Protein AF-A0AAE2JF25-F1 (afdb_monomer_lite)

Structure (mmCIF, N/CA/C/O backbone):
data_AF-A0AAE2JF25-F1
#
_entry.id   AF-A0AAE2JF25-F1
#
loop_
_atom_site.group_PDB
_atom_site.id
_atom_site.type_symbol
_atom_site.label_atom_id
_atom_site.label_alt_id
_atom_site.label_comp_id
_atom_site.label_asym_id
_atom_site.label_entity_id
_atom_site.label_seq_id
_atom_site.pdbx_PDB_ins_code
_atom_site.Cartn_x
_atom_site.Cartn_y
_atom_site.Cartn_z
_atom_site.occupancy
_atom_site.B_iso_or_equiv
_atom_site.auth_seq_id
_atom_site.auth_comp_id
_atom_site.auth_asym_id
_atom_site.auth_atom_id
_atom_site.pdbx_PDB_model_num
ATOM 1 N N . MET A 1 1 ? 24.313 67.736 -30.036 1.00 35.28 1 MET A N 1
ATOM 2 C CA . MET A 1 1 ? 23.814 66.500 -30.679 1.00 35.28 1 MET A CA 1
ATOM 3 C C . MET A 1 1 ? 23.677 65.420 -29.623 1.00 35.28 1 MET A C 1
ATOM 5 O O . MET A 1 1 ? 24.535 65.314 -28.759 1.00 35.28 1 MET A O 1
ATOM 9 N N . LYS A 1 2 ? 22.552 64.702 -29.674 1.00 41.84 2 LYS A N 1
ATOM 10 C CA . LYS A 1 2 ? 22.233 63.514 -28.876 1.00 41.84 2 LYS A CA 1
ATOM 11 C C . LYS A 1 2 ? 23.214 62.381 -29.196 1.00 41.84 2 LYS A C 1
ATOM 13 O O . LYS A 1 2 ? 23.490 62.185 -30.372 1.00 41.84 2 LYS A O 1
ATOM 18 N N . CYS A 1 3 ? 23.657 61.665 -28.163 1.00 33.34 3 CYS A N 1
ATOM 19 C CA . CYS A 1 3 ? 23.742 60.199 -28.083 1.00 33.34 3 CYS A CA 1
ATOM 20 C C . CYS A 1 3 ? 24.116 59.834 -26.634 1.00 33.34 3 CYS A C 1
ATOM 22 O O . CYS A 1 3 ? 25.289 59.805 -26.272 1.00 33.34 3 CYS A O 1
ATOM 24 N N . GLN A 1 4 ? 23.107 59.643 -25.777 1.00 41.81 4 GLN A N 1
ATOM 25 C CA . GLN A 1 4 ? 23.300 59.047 -24.454 1.00 41.81 4 GLN A CA 1
ATOM 26 C C . GLN A 1 4 ? 23.553 57.550 -24.633 1.00 41.81 4 GLN A C 1
ATOM 28 O O . GLN A 1 4 ? 22.781 56.858 -25.293 1.00 41.81 4 GLN A O 1
ATOM 33 N N . ASN A 1 5 ? 24.669 57.098 -24.066 1.00 42.75 5 ASN A N 1
ATOM 34 C CA . ASN A 1 5 ? 25.133 55.722 -24.083 1.00 42.75 5 ASN A CA 1
ATOM 35 C C . ASN A 1 5 ? 24.063 54.804 -23.471 1.00 42.75 5 ASN A C 1
ATOM 37 O O . ASN A 1 5 ? 23.584 55.050 -22.360 1.00 42.75 5 ASN A O 1
ATOM 41 N N . ALA A 1 6 ? 23.653 53.786 -24.224 1.00 43.16 6 ALA A N 1
ATOM 42 C CA . ALA A 1 6 ? 22.607 52.865 -23.826 1.00 43.16 6 ALA A CA 1
ATOM 43 C C . ALA A 1 6 ? 23.065 52.031 -22.621 1.00 43.16 6 ALA A C 1
ATOM 45 O O . ALA A 1 6 ? 23.900 51.143 -22.726 1.00 43.16 6 ALA A O 1
ATOM 46 N N . ASN A 1 7 ? 22.469 52.356 -21.478 1.00 54.34 7 ASN A N 1
ATOM 47 C CA . ASN A 1 7 ? 21.872 51.415 -20.540 1.00 54.34 7 ASN A CA 1
ATOM 48 C C . ASN A 1 7 ? 22.705 50.175 -20.154 1.00 54.34 7 ASN A C 1
ATOM 50 O O . ASN A 1 7 ? 22.506 49.089 -20.691 1.00 54.34 7 ASN A O 1
ATOM 54 N N . ASN A 1 8 ? 23.528 50.315 -19.111 1.00 52.28 8 ASN A N 1
ATOM 55 C CA . ASN A 1 8 ? 24.137 49.180 -18.406 1.00 52.28 8 ASN A CA 1
ATOM 56 C C . ASN A 1 8 ? 23.349 48.763 -17.141 1.00 52.28 8 ASN A C 1
ATOM 58 O O . ASN A 1 8 ? 23.823 47.951 -16.352 1.00 52.28 8 ASN A O 1
ATOM 62 N N . TYR A 1 9 ? 22.135 49.296 -16.930 1.00 52.53 9 TYR A N 1
ATOM 63 C CA . TYR A 1 9 ? 21.270 48.903 -15.805 1.00 52.53 9 TYR A CA 1
ATOM 64 C C . TYR A 1 9 ? 20.576 47.553 -16.031 1.00 52.53 9 TYR A C 1
ATOM 66 O O . TYR A 1 9 ? 20.223 46.881 -15.063 1.00 52.53 9 TYR A O 1
ATOM 74 N N . ALA A 1 10 ? 20.420 47.115 -17.286 1.00 56.31 10 ALA A N 1
ATOM 75 C CA . ALA A 1 10 ? 19.801 45.828 -17.608 1.00 56.31 10 ALA A CA 1
ATOM 76 C C . ALA A 1 10 ? 20.588 44.635 -17.032 1.00 56.31 10 ALA A C 1
ATOM 78 O O . ALA A 1 10 ? 19.987 43.662 -16.580 1.00 56.31 10 ALA A O 1
ATOM 79 N N . PHE A 1 11 ? 21.921 44.735 -16.975 1.00 55.88 11 PHE A N 1
ATOM 80 C CA . PHE A 1 11 ? 22.781 43.670 -16.452 1.00 55.88 11 PHE A CA 1
ATOM 81 C C . PHE A 1 11 ? 22.661 43.517 -14.927 1.00 55.88 11 PHE A C 1
ATOM 83 O O . PHE A 1 11 ? 22.645 42.399 -14.414 1.00 55.88 11 PHE A O 1
ATOM 90 N N . TYR A 1 12 ? 22.488 44.628 -14.203 1.00 57.28 12 TYR A N 1
ATOM 91 C CA . TYR A 1 12 ? 22.256 44.604 -12.757 1.00 57.28 12 TYR A CA 1
ATOM 92 C C . TYR A 1 12 ? 20.862 44.076 -12.401 1.00 57.28 12 TYR A C 1
ATOM 94 O O . TYR A 1 12 ? 20.727 43.321 -11.443 1.00 57.28 12 TYR A O 1
ATOM 102 N N . ILE A 1 13 ? 19.837 44.397 -13.197 1.00 60.38 13 ILE A N 1
ATOM 103 C CA . ILE A 1 13 ? 18.477 43.869 -12.997 1.00 60.38 13 ILE A CA 1
ATOM 104 C C . ILE A 1 13 ? 18.441 42.345 -13.232 1.00 60.38 13 ILE A C 1
ATOM 106 O O . ILE A 1 13 ? 17.835 41.621 -12.441 1.00 60.38 13 ILE A O 1
ATOM 110 N N . LEU A 1 14 ? 19.154 41.841 -14.248 1.00 56.88 14 LEU A N 1
ATOM 111 C CA . LEU A 1 14 ? 19.301 40.402 -14.517 1.00 56.88 14 LEU A CA 1
ATOM 112 C C . LEU A 1 14 ? 20.049 39.661 -13.396 1.00 56.88 14 LEU A C 1
ATOM 114 O O . LEU A 1 14 ? 19.585 38.615 -12.937 1.00 56.88 14 LEU A O 1
ATOM 118 N N . ALA A 1 15 ? 21.152 40.222 -12.894 1.00 57.50 15 ALA A N 1
ATOM 119 C CA . ALA A 1 15 ? 21.897 39.643 -11.774 1.00 57.50 15 ALA A CA 1
ATOM 120 C C . ALA A 1 15 ? 21.046 39.557 -10.493 1.00 57.50 15 ALA A C 1
ATOM 122 O O . ALA A 1 15 ? 21.042 38.528 -9.819 1.00 57.50 15 ALA A O 1
ATOM 123 N N . ILE A 1 16 ? 20.255 40.594 -10.203 1.00 59.03 16 ILE A N 1
ATOM 124 C CA . ILE A 1 16 ? 19.343 40.616 -9.053 1.00 59.03 16 ILE A CA 1
ATOM 125 C C . ILE A 1 16 ? 18.233 39.570 -9.227 1.00 59.03 16 ILE A C 1
ATOM 127 O O . ILE A 1 16 ? 17.964 38.823 -8.292 1.00 59.03 16 ILE A O 1
ATOM 131 N N . SER A 1 17 ? 17.652 39.423 -10.424 1.00 56.62 17 SER A N 1
ATOM 132 C CA . SER A 1 17 ? 16.648 38.378 -10.678 1.00 56.62 17 SER A CA 1
ATOM 133 C C . SER A 1 17 ? 17.202 36.956 -10.510 1.00 56.62 17 SER A C 1
ATOM 135 O O . SER A 1 17 ? 16.510 36.097 -9.972 1.00 56.62 17 SER A O 1
ATOM 137 N N . SER A 1 18 ? 18.472 36.715 -10.856 1.00 56.00 18 SER A N 1
ATOM 138 C CA . SER A 1 18 ? 19.108 35.398 -10.695 1.00 56.00 18 SER A CA 1
ATOM 139 C C . SER A 1 18 ? 19.348 34.992 -9.233 1.00 56.00 18 SER A C 1
ATOM 141 O O . SER A 1 18 ? 19.403 33.805 -8.930 1.00 56.00 18 SER A O 1
ATOM 143 N N . LEU A 1 19 ? 19.430 35.962 -8.314 1.00 52.78 19 LEU A N 1
ATOM 144 C CA . LEU A 1 19 ? 19.626 35.715 -6.881 1.00 52.78 19 LEU A CA 1
ATOM 145 C C . LEU A 1 19 ? 18.327 35.334 -6.150 1.00 52.78 19 LEU A C 1
ATOM 147 O O . LEU A 1 19 ? 18.391 34.736 -5.078 1.00 52.78 19 LEU A O 1
ATOM 151 N N . PHE A 1 20 ? 17.156 35.645 -6.719 1.00 50.19 20 PHE A N 1
ATOM 152 C CA . PHE A 1 20 ? 15.856 35.419 -6.072 1.00 50.19 20 PHE A CA 1
ATOM 153 C C . PHE A 1 20 ? 15.118 34.145 -6.520 1.00 50.19 20 PHE A C 1
ATOM 155 O O . PHE A 1 20 ? 14.142 33.771 -5.875 1.00 50.19 20 PHE A O 1
ATOM 162 N N . PHE A 1 21 ? 15.575 33.439 -7.562 1.00 46.75 21 PHE A N 1
ATOM 163 C CA . PHE A 1 21 ? 14.910 32.215 -8.052 1.00 46.75 21 PHE A CA 1
ATOM 164 C C . PHE A 1 21 ? 15.463 30.895 -7.485 1.00 46.75 21 PHE A C 1
ATOM 166 O O . PHE A 1 21 ? 14.950 29.828 -7.814 1.00 46.75 21 PHE A O 1
ATOM 173 N N . SER A 1 22 ? 16.447 30.934 -6.582 1.00 46.66 22 SER A N 1
ATOM 174 C CA . SER A 1 22 ? 17.006 29.722 -5.953 1.00 46.66 22 SER A CA 1
ATOM 175 C C . SER A 1 22 ? 16.101 29.084 -4.893 1.00 46.66 22 SER A C 1
ATOM 177 O O . SER A 1 22 ? 16.437 28.033 -4.354 1.00 46.66 22 SER A O 1
ATOM 179 N N . PHE A 1 23 ? 14.940 29.670 -4.607 1.00 49.75 23 PHE A N 1
ATOM 180 C CA . PHE A 1 23 ? 13.936 29.063 -3.740 1.00 49.75 23 PHE A CA 1
ATOM 181 C C . PHE A 1 23 ? 12.826 28.446 -4.590 1.00 49.75 23 PHE A C 1
ATOM 183 O O . PHE A 1 23 ? 11.661 28.827 -4.501 1.00 49.75 23 PHE A O 1
ATOM 190 N N . LEU A 1 24 ? 13.179 27.436 -5.391 1.00 47.09 24 LEU A N 1
ATOM 191 C CA . LEU A 1 24 ? 12.238 26.340 -5.591 1.00 47.09 24 LEU A CA 1
ATOM 192 C C . LEU A 1 24 ? 12.048 25.734 -4.204 1.00 47.09 24 LEU A C 1
ATOM 194 O O . LEU A 1 24 ? 12.861 24.923 -3.755 1.00 47.09 24 LEU A O 1
ATOM 198 N N . ALA A 1 25 ? 11.037 26.228 -3.489 1.00 51.50 25 ALA A N 1
ATOM 199 C CA . ALA A 1 25 ? 10.535 25.607 -2.284 1.00 51.50 25 ALA A CA 1
ATOM 200 C C . ALA A 1 25 ? 10.297 24.144 -2.650 1.00 51.50 25 ALA A C 1
ATOM 202 O O . ALA A 1 25 ? 9.362 23.817 -3.381 1.00 51.50 25 ALA A O 1
ATOM 203 N N . HIS A 1 26 ? 11.216 23.279 -2.230 1.00 50.84 26 HIS A N 1
ATOM 204 C CA . HIS A 1 26 ? 10.999 21.853 -2.291 1.00 50.84 26 HIS A CA 1
ATOM 205 C C . HIS A 1 26 ? 9.850 21.636 -1.320 1.00 50.84 26 HIS A C 1
ATOM 207 O O . HIS A 1 26 ? 10.047 21.711 -0.109 1.00 50.84 26 HIS A O 1
ATOM 213 N N . ALA A 1 27 ? 8.635 21.518 -1.856 1.00 56.62 27 ALA A N 1
ATOM 214 C CA . ALA A 1 27 ? 7.457 21.209 -1.073 1.00 56.62 27 ALA A CA 1
ATOM 215 C C . ALA A 1 27 ? 7.700 19.829 -0.461 1.00 56.62 27 ALA A C 1
ATOM 217 O O . ALA A 1 27 ? 7.540 18.799 -1.113 1.00 56.62 27 ALA A O 1
ATOM 218 N N . HIS A 1 28 ? 8.211 19.829 0.765 1.00 62.84 28 HIS A N 1
ATOM 219 C CA . HIS A 1 28 ? 8.455 18.625 1.524 1.00 62.84 28 HIS A CA 1
ATOM 220 C C . HIS A 1 28 ? 7.096 18.130 2.012 1.00 62.84 28 HIS A C 1
ATOM 222 O O . HIS A 1 28 ? 6.384 18.846 2.714 1.00 62.84 28 HIS A O 1
ATOM 228 N N . ILE A 1 29 ? 6.709 16.924 1.603 1.00 66.56 29 ILE A N 1
ATOM 229 C CA . ILE A 1 29 ? 5.491 16.290 2.103 1.00 66.56 29 ILE A CA 1
ATOM 230 C C . ILE A 1 29 ? 5.774 15.887 3.551 1.00 66.56 29 ILE A C 1
ATOM 232 O O . ILE A 1 29 ? 6.475 14.912 3.801 1.00 66.56 29 ILE A O 1
ATOM 236 N N . GLU A 1 30 ? 5.270 16.663 4.512 1.00 70.25 30 GLU A N 1
ATOM 237 C CA . GLU A 1 30 ? 5.406 16.333 5.937 1.00 70.25 30 GLU A CA 1
ATOM 238 C C . GLU A 1 30 ? 4.508 15.154 6.326 1.00 70.25 30 GLU A C 1
ATOM 240 O O . GLU A 1 30 ? 4.930 14.262 7.062 1.00 70.25 30 GLU A O 1
ATOM 245 N N . HIS A 1 31 ? 3.282 15.116 5.793 1.00 78.62 31 HIS A N 1
ATOM 246 C CA . HIS A 1 31 ? 2.287 14.096 6.111 1.00 78.62 31 HIS A CA 1
ATOM 247 C C . HIS A 1 31 ? 1.493 13.681 4.873 1.00 78.62 31 HIS A C 1
ATOM 249 O O . HIS A 1 31 ? 1.055 14.521 4.088 1.00 78.62 31 HIS A O 1
ATOM 255 N N . THR A 1 32 ? 1.267 12.374 4.732 1.00 86.50 32 THR A N 1
ATOM 256 C CA . THR A 1 32 ? 0.324 11.806 3.761 1.00 86.50 32 THR A CA 1
ATOM 257 C C . THR A 1 32 ? -0.896 11.298 4.516 1.00 86.50 32 THR A C 1
ATOM 259 O O . THR A 1 32 ? -0.749 10.631 5.539 1.00 86.50 32 THR A O 1
ATOM 262 N N . VAL A 1 33 ? -2.098 11.609 4.028 1.00 90.62 33 VAL A N 1
ATOM 263 C CA . VAL A 1 33 ? -3.361 11.158 4.627 1.00 90.62 33 VAL A CA 1
ATOM 264 C C . VAL A 1 33 ? -4.122 10.302 3.624 1.00 90.62 33 VAL A C 1
ATOM 266 O O . VAL A 1 33 ? -4.339 10.720 2.487 1.00 90.62 33 VAL A O 1
ATOM 269 N N . ILE A 1 34 ? -4.551 9.118 4.055 1.00 89.62 34 ILE A N 1
ATOM 270 C CA . ILE A 1 34 ? -5.519 8.287 3.342 1.00 89.62 34 ILE A CA 1
ATOM 271 C C . ILE A 1 34 ? -6.908 8.633 3.861 1.00 89.62 34 ILE A C 1
ATOM 273 O O . ILE A 1 34 ? -7.169 8.561 5.061 1.00 89.62 34 ILE A O 1
ATOM 277 N N . ALA A 1 35 ? -7.802 8.983 2.942 1.00 90.69 35 ALA A N 1
ATOM 278 C CA . ALA A 1 35 ? -9.204 9.221 3.235 1.00 90.69 35 ALA A CA 1
ATOM 279 C C . ALA A 1 35 ? -10.055 8.091 2.652 1.00 90.69 35 ALA A C 1
ATOM 281 O O . ALA A 1 35 ? -10.073 7.878 1.440 1.00 90.69 35 ALA A O 1
ATOM 282 N N . TYR A 1 36 ? -10.767 7.384 3.518 1.00 87.69 36 TYR A N 1
ATOM 283 C CA . TYR A 1 36 ? -11.759 6.386 3.153 1.00 87.69 36 TYR A CA 1
ATOM 284 C C . TYR A 1 36 ? -13.158 6.995 3.252 1.00 87.69 36 TYR A C 1
ATOM 286 O O . TYR A 1 36 ? -13.497 7.619 4.258 1.00 87.69 36 TYR A O 1
ATOM 294 N N . TYR A 1 37 ? -13.981 6.775 2.226 1.00 88.62 37 TYR A N 1
ATOM 295 C CA . TYR A 1 37 ? -15.377 7.201 2.198 1.00 88.62 37 TYR A CA 1
ATOM 296 C C . TYR A 1 37 ? -16.268 6.044 1.757 1.00 88.62 37 TYR A C 1
ATOM 298 O O . TYR A 1 37 ? -16.185 5.576 0.623 1.00 88.62 37 TYR A O 1
ATOM 306 N N . ASP A 1 38 ? -17.161 5.626 2.645 1.00 86.56 38 ASP A N 1
ATOM 307 C CA . ASP A 1 38 ? -18.290 4.767 2.318 1.00 86.56 38 ASP A CA 1
ATOM 308 C C . ASP A 1 38 ? -19.506 5.653 2.046 1.00 86.56 38 ASP A C 1
ATOM 310 O O . ASP A 1 38 ? -20.183 6.127 2.964 1.00 86.56 38 ASP A O 1
ATOM 314 N N . LEU A 1 39 ? -19.766 5.888 0.760 1.00 90.75 39 LEU A N 1
ATOM 315 C CA . LEU A 1 39 ? -20.874 6.727 0.308 1.00 90.75 39 LEU A CA 1
ATOM 316 C C . LEU A 1 39 ? -22.246 6.101 0.594 1.00 90.75 39 LEU A C 1
ATOM 318 O O . LEU A 1 39 ? -23.226 6.832 0.704 1.00 90.75 39 LEU A O 1
ATOM 322 N N . ASN A 1 40 ? -22.323 4.776 0.739 1.00 92.69 40 ASN A N 1
ATOM 323 C CA . ASN A 1 40 ? -23.581 4.080 1.000 1.00 92.69 40 ASN A CA 1
ATOM 324 C C . ASN A 1 40 ? -23.969 4.191 2.476 1.00 92.69 40 ASN A C 1
ATOM 326 O O . ASN A 1 40 ? -25.122 4.468 2.798 1.00 92.69 40 ASN A O 1
ATOM 330 N N . ALA A 1 41 ? -23.006 3.982 3.376 1.00 90.06 41 ALA A N 1
ATOM 331 C CA . ALA A 1 41 ? -23.232 4.048 4.818 1.00 90.06 41 ALA A CA 1
ATOM 332 C C . ALA A 1 41 ? -23.061 5.460 5.404 1.00 90.06 41 ALA A C 1
ATOM 334 O O . ALA A 1 41 ? -23.323 5.656 6.592 1.00 90.06 41 ALA A O 1
ATOM 335 N N . GLY A 1 42 ? -22.586 6.427 4.611 1.00 87.44 42 GLY A N 1
ATOM 336 C CA . GLY A 1 42 ? -22.272 7.780 5.076 1.00 87.44 42 GLY A CA 1
ATOM 337 C C . GLY A 1 42 ? -21.128 7.813 6.092 1.00 87.44 42 GLY A C 1
ATOM 338 O O . GLY A 1 42 ? -21.10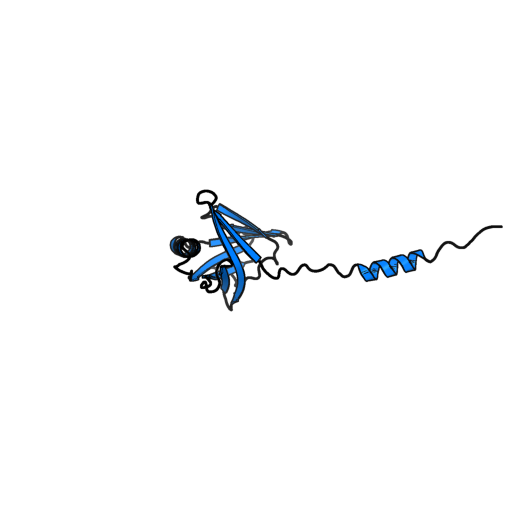9 8.673 6.969 1.00 87.44 42 GLY A O 1
ATOM 339 N N . ARG A 1 43 ? -20.201 6.850 6.018 1.00 86.44 43 ARG A N 1
ATOM 340 C CA . ARG A 1 43 ? -19.069 6.724 6.946 1.00 86.44 43 ARG A CA 1
ATOM 341 C C . ARG A 1 43 ? -17.796 7.206 6.275 1.00 86.44 43 ARG A C 1
ATOM 343 O O . ARG A 1 43 ? -17.583 6.962 5.090 1.00 86.44 43 ARG A O 1
ATOM 350 N N . ASN A 1 44 ? -16.928 7.837 7.044 1.00 89.81 44 ASN A N 1
ATOM 351 C CA . ASN A 1 44 ? -15.578 8.164 6.622 1.00 89.81 44 ASN A CA 1
ATOM 352 C C . ASN A 1 44 ? -14.569 7.649 7.651 1.00 89.81 44 ASN A C 1
ATOM 354 O O . ASN A 1 44 ? -14.948 7.208 8.738 1.00 89.81 44 ASN A O 1
ATOM 358 N N . ALA A 1 45 ? -13.319 7.571 7.217 1.00 89.94 45 ALA A N 1
ATOM 359 C CA . ALA A 1 45 ? -12.175 7.329 8.076 1.00 89.94 45 ALA A CA 1
ATOM 360 C C . ALA A 1 45 ? -10.958 8.043 7.477 1.00 89.94 45 ALA A C 1
ATOM 362 O O . ALA A 1 45 ? -10.693 7.912 6.276 1.00 89.94 45 ALA A O 1
ATOM 363 N N . HIS A 1 46 ? -10.200 8.771 8.290 1.00 93.12 46 HIS A N 1
ATOM 364 C CA . HIS A 1 46 ? -8.921 9.359 7.885 1.00 93.12 46 HIS A CA 1
ATOM 365 C C . HIS A 1 46 ? -7.756 8.723 8.634 1.00 93.12 46 HIS A C 1
ATOM 367 O O . HIS A 1 46 ? -7.772 8.615 9.861 1.00 93.12 46 HIS A O 1
ATOM 373 N N . TYR A 1 47 ? -6.714 8.361 7.890 1.00 92.69 47 TYR A N 1
ATOM 374 C CA . TYR A 1 47 ? -5.498 7.769 8.435 1.00 92.69 47 TYR A CA 1
ATOM 375 C C . TYR A 1 47 ? -4.285 8.567 7.994 1.00 92.69 47 TYR A C 1
ATOM 377 O O . TYR A 1 47 ? -4.086 8.793 6.801 1.00 92.69 47 TYR A O 1
ATOM 385 N N . GLN A 1 48 ? -3.430 8.943 8.935 1.00 92.94 48 GLN A N 1
ATOM 386 C CA . GLN A 1 48 ? -2.075 9.338 8.594 1.00 92.94 48 GLN A CA 1
ATOM 387 C C . GLN A 1 48 ? -1.303 8.096 8.151 1.00 92.94 48 GLN A C 1
ATOM 389 O O . GLN A 1 48 ? -1.258 7.098 8.870 1.00 92.94 48 GLN A O 1
ATOM 394 N N . LEU A 1 49 ? -0.690 8.179 6.974 1.00 92.06 49 LEU A N 1
ATOM 395 C CA . LEU A 1 49 ? 0.194 7.160 6.433 1.00 92.06 49 LEU A CA 1
ATOM 396 C C . LEU A 1 49 ? 1.646 7.541 6.710 1.00 92.06 49 LEU A C 1
ATOM 398 O O . LEU A 1 49 ? 2.090 8.646 6.390 1.00 92.06 49 LEU A O 1
ATOM 402 N N . ILE A 1 50 ? 2.386 6.596 7.281 1.00 90.88 50 ILE A N 1
ATOM 403 C CA . ILE A 1 50 ? 3.826 6.692 7.505 1.00 90.88 50 ILE A CA 1
ATOM 404 C C . ILE A 1 50 ? 4.480 5.475 6.858 1.00 90.88 50 ILE A C 1
ATOM 406 O O . ILE A 1 50 ? 4.082 4.344 7.128 1.00 90.88 50 ILE A O 1
ATOM 410 N N . LEU A 1 51 ? 5.491 5.713 6.024 1.00 88.62 51 LEU A N 1
ATOM 411 C CA . LEU A 1 51 ? 6.360 4.666 5.496 1.00 88.62 51 LEU A CA 1
ATOM 412 C C . LEU A 1 51 ? 7.723 4.776 6.160 1.00 88.62 51 LEU A C 1
ATOM 414 O O . LEU A 1 51 ? 8.399 5.798 6.041 1.00 88.62 51 LEU A O 1
ATOM 418 N N . SER A 1 52 ? 8.117 3.711 6.844 1.00 89.19 52 SER A N 1
ATOM 419 C CA . SER A 1 52 ? 9.370 3.636 7.584 1.00 89.19 52 SER A CA 1
ATOM 420 C C . SER A 1 52 ? 10.208 2.485 7.034 1.00 89.19 52 SER A C 1
ATOM 422 O O . SER A 1 52 ? 9.845 1.324 7.245 1.00 89.19 52 SER A O 1
ATOM 424 N N . PRO A 1 53 ? 11.325 2.770 6.341 1.00 85.06 53 PRO A N 1
ATOM 425 C CA . PRO A 1 53 ? 12.270 1.743 5.925 1.00 85.06 53 PRO A CA 1
ATOM 426 C C . PRO A 1 53 ? 12.775 0.970 7.149 1.00 85.06 53 PRO A C 1
ATOM 428 O O . PRO A 1 53 ? 13.301 1.556 8.096 1.00 85.06 53 PRO A O 1
ATOM 431 N N . GLN A 1 54 ? 12.617 -0.346 7.133 1.00 81.81 54 GLN A N 1
ATOM 432 C CA . GLN A 1 54 ? 13.223 -1.285 8.074 1.00 81.81 54 GLN A CA 1
ATOM 433 C C . GLN A 1 54 ? 14.279 -2.120 7.341 1.00 81.81 54 GLN A C 1
ATOM 435 O O . GLN A 1 54 ? 14.362 -2.091 6.119 1.00 81.81 54 GLN A O 1
ATOM 440 N N . HIS A 1 55 ? 15.146 -2.835 8.058 1.00 80.50 55 HIS A N 1
ATOM 441 C CA . HIS A 1 55 ? 16.370 -3.407 7.479 1.00 80.50 55 HIS A CA 1
ATOM 442 C C . HIS A 1 55 ? 16.187 -4.114 6.117 1.00 80.50 55 HIS A C 1
ATOM 444 O O . HIS A 1 55 ? 16.951 -3.833 5.194 1.00 80.50 55 HIS A O 1
ATOM 450 N N . LYS A 1 56 ? 15.191 -5.003 5.996 1.00 83.12 56 LYS A N 1
ATOM 451 C CA . LYS A 1 56 ? 14.849 -5.701 4.743 1.00 83.12 56 LYS A CA 1
ATOM 452 C C . LYS A 1 56 ? 13.465 -5.348 4.192 1.00 83.12 56 LYS A C 1
ATOM 454 O O . LYS A 1 56 ? 13.243 -5.527 3.000 1.00 83.12 56 LYS A O 1
ATOM 459 N N . ASP A 1 57 ? 12.599 -4.791 5.033 1.00 89.00 57 ASP A N 1
ATOM 460 C CA . ASP A 1 57 ? 11.191 -4.529 4.734 1.00 89.00 57 ASP A CA 1
ATOM 461 C C . ASP A 1 57 ? 10.860 -3.053 4.940 1.00 89.00 57 ASP A C 1
ATOM 463 O O . ASP A 1 57 ? 11.640 -2.298 5.507 1.00 89.00 57 ASP A O 1
ATOM 467 N N . THR A 1 58 ? 9.697 -2.608 4.491 1.00 91.38 58 THR A N 1
ATOM 468 C CA . THR A 1 58 ? 9.179 -1.265 4.766 1.00 91.38 58 THR A CA 1
ATOM 469 C C . THR A 1 58 ? 7.928 -1.396 5.610 1.00 91.38 58 THR A C 1
ATOM 471 O O . THR A 1 58 ? 7.000 -2.091 5.217 1.00 91.38 58 THR A O 1
ATOM 474 N N . ALA A 1 59 ? 7.874 -0.716 6.751 1.00 93.81 59 ALA A N 1
ATOM 475 C CA . ALA A 1 59 ? 6.649 -0.653 7.535 1.00 93.81 59 ALA A CA 1
ATOM 476 C C . ALA A 1 59 ? 5.746 0.461 7.005 1.00 93.81 59 ALA A C 1
ATOM 478 O O . ALA A 1 59 ? 6.137 1.629 6.995 1.00 93.81 59 ALA A O 1
ATOM 479 N N . LEU A 1 60 ? 4.537 0.092 6.596 1.00 92.75 60 LEU A N 1
ATOM 480 C CA . LEU A 1 60 ? 3.420 0.987 6.346 1.00 92.75 60 LEU A CA 1
ATOM 481 C C . LEU A 1 60 ? 2.578 1.060 7.617 1.00 92.75 60 LEU A C 1
ATOM 483 O O . LEU A 1 60 ? 1.922 0.095 7.999 1.00 92.75 60 LEU A O 1
ATOM 487 N N . THR A 1 61 ? 2.588 2.220 8.263 1.00 93.56 61 THR A N 1
ATOM 488 C CA . THR A 1 61 ? 1.809 2.483 9.473 1.00 93.56 61 THR A CA 1
ATOM 489 C C . THR A 1 61 ? 0.642 3.404 9.145 1.00 93.56 61 THR A C 1
ATOM 491 O O . THR A 1 61 ? 0.842 4.490 8.597 1.00 93.56 61 THR A O 1
ATOM 494 N N . LEU A 1 62 ? -0.567 2.985 9.517 1.00 93.50 62 LEU A N 1
ATOM 495 C CA . LEU A 1 62 ? -1.789 3.780 9.449 1.00 93.50 62 LEU A CA 1
ATOM 496 C C . LEU A 1 62 ? -2.216 4.179 10.858 1.00 93.50 62 LEU A C 1
ATOM 498 O O . LEU A 1 62 ? -2.550 3.325 11.682 1.00 93.50 62 LEU A O 1
ATOM 502 N N . ILE A 1 63 ? -2.201 5.483 11.124 1.00 92.25 63 ILE A N 1
ATOM 503 C CA . ILE A 1 63 ? -2.632 6.068 12.397 1.00 92.25 63 ILE A CA 1
ATOM 504 C C . ILE A 1 63 ? -3.986 6.743 12.172 1.00 92.25 63 ILE A C 1
ATOM 506 O O . ILE A 1 63 ? -4.050 7.701 11.398 1.00 92.25 63 ILE A O 1
ATOM 510 N N . PRO A 1 64 ? -5.066 6.278 12.814 1.00 92.06 64 PRO A N 1
ATOM 511 C CA . PRO A 1 64 ? -6.362 6.935 12.703 1.00 92.06 64 PRO A CA 1
ATOM 512 C C . PRO A 1 64 ? -6.335 8.365 13.258 1.00 92.06 64 PRO A C 1
ATOM 514 O O . PRO A 1 64 ? -5.763 8.613 14.319 1.00 92.06 64 PRO A O 1
ATOM 517 N N . LEU A 1 65 ? -6.970 9.305 12.555 1.00 90.25 65 LEU A N 1
ATOM 518 C CA . LEU A 1 65 ? -6.964 10.730 12.917 1.00 90.25 65 LEU A CA 1
ATOM 519 C C . LEU A 1 65 ? -8.185 11.178 13.732 1.00 90.25 65 LEU A C 1
ATOM 521 O O . LEU A 1 65 ? -8.159 12.233 14.358 1.00 90.25 65 LEU A O 1
ATOM 525 N N . GLU A 1 66 ? -9.264 10.401 13.723 1.00 79.50 66 GLU A N 1
ATOM 526 C CA . GLU A 1 66 ? -10.565 10.832 14.252 1.00 79.50 66 GLU A CA 1
ATOM 527 C C . GLU A 1 66 ? -10.703 10.655 15.770 1.00 79.50 66 GLU A C 1
ATOM 529 O O . GLU A 1 66 ? -11.570 11.276 16.383 1.00 79.50 66 GLU A O 1
ATOM 534 N N . HIS A 1 67 ? -9.860 9.825 16.395 1.00 67.12 67 HIS A N 1
ATOM 535 C CA . HIS A 1 67 ? -9.972 9.496 17.815 1.00 67.12 67 HIS A CA 1
ATOM 536 C C . HIS A 1 67 ? -8.599 9.446 18.492 1.00 67.12 67 HIS A C 1
ATOM 538 O O . HIS A 1 67 ? -7.740 8.632 18.153 1.00 67.12 67 HIS A O 1
ATOM 544 N N . ASN A 1 68 ? -8.422 10.277 19.521 1.00 56.38 68 ASN A N 1
ATOM 545 C CA . ASN A 1 68 ? -7.257 10.210 20.398 1.00 56.38 68 ASN A CA 1
ATOM 546 C C . ASN A 1 68 ? -7.254 8.847 21.119 1.00 56.38 68 ASN A C 1
ATOM 548 O O . ASN A 1 68 ? -8.217 8.538 21.819 1.00 56.38 68 ASN A O 1
ATOM 552 N N . ASN A 1 69 ? -6.173 8.069 20.963 1.00 64.38 69 ASN A N 1
ATOM 553 C CA . ASN A 1 69 ? -5.910 6.731 21.541 1.00 64.38 69 ASN A CA 1
ATOM 554 C C . ASN A 1 69 ? -6.267 5.498 20.688 1.00 64.38 69 ASN A C 1
ATOM 556 O O . ASN A 1 69 ? -6.356 4.401 21.240 1.00 64.38 69 ASN A O 1
ATOM 560 N N . GLN A 1 70 ? -6.438 5.621 19.372 1.00 72.19 70 GLN A N 1
ATOM 561 C CA . GLN A 1 70 ? -6.545 4.426 18.526 1.00 72.19 70 GLN A CA 1
ATOM 562 C C . GLN A 1 70 ? -5.180 3.781 18.265 1.00 72.19 70 GLN A C 1
ATOM 564 O O . GLN A 1 70 ? -4.157 4.461 18.151 1.00 72.19 70 GLN A O 1
ATOM 569 N N . VAL A 1 71 ? -5.170 2.447 18.215 1.00 86.81 71 VAL A N 1
ATOM 570 C CA . VAL A 1 71 ? -3.954 1.660 18.009 1.00 86.81 71 VAL A CA 1
ATOM 571 C C . VAL A 1 71 ? -3.561 1.761 16.530 1.00 86.81 71 VAL A C 1
ATOM 573 O O . VAL A 1 71 ? -4.400 1.508 15.664 1.00 86.81 71 VAL A O 1
ATOM 576 N N . PRO A 1 72 ? -2.311 2.132 16.200 1.00 91.94 72 PRO A N 1
ATOM 577 C CA . PRO A 1 72 ? -1.856 2.133 14.817 1.00 91.94 72 PRO A CA 1
ATOM 578 C C . PRO A 1 72 ? -1.917 0.734 14.211 1.00 91.94 72 PRO A C 1
ATOM 580 O O . PRO A 1 72 ? -1.553 -0.246 14.860 1.00 91.94 72 PRO A O 1
ATOM 583 N N . SER A 1 73 ? -2.309 0.654 12.944 1.00 94.31 73 SER A N 1
ATOM 584 C CA . SER A 1 73 ? -2.171 -0.574 12.160 1.00 94.31 73 SER A CA 1
ATOM 585 C C . SER A 1 73 ? -0.849 -0.545 11.404 1.00 94.31 73 SER A C 1
ATOM 587 O O . SER A 1 73 ? -0.519 0.473 10.797 1.00 94.31 73 SER A O 1
ATOM 589 N N . VAL A 1 74 ? -0.091 -1.637 11.442 1.00 94.50 74 VAL A N 1
ATOM 590 C CA . VAL A 1 74 ? 1.233 -1.749 10.820 1.00 94.50 74 VAL A CA 1
ATOM 591 C C . VAL A 1 74 ? 1.240 -2.915 9.843 1.00 94.50 74 VAL A C 1
ATOM 593 O O . VAL A 1 74 ? 0.872 -4.031 10.195 1.00 94.50 74 VAL A O 1
ATOM 596 N N . PHE A 1 75 ? 1.695 -2.652 8.626 1.00 92.94 75 PHE A N 1
ATOM 597 C CA . PHE A 1 75 ? 1.838 -3.626 7.554 1.00 92.94 75 PHE A CA 1
ATOM 598 C C . PHE A 1 75 ? 3.296 -3.647 7.113 1.00 92.94 75 PHE A C 1
ATOM 600 O O . PHE A 1 75 ? 3.862 -2.600 6.800 1.00 92.94 75 PHE A O 1
ATOM 607 N N . GLU A 1 76 ? 3.919 -4.816 7.102 1.00 93.12 76 GLU A N 1
ATOM 608 C CA . GLU A 1 76 ? 5.289 -4.979 6.630 1.00 93.12 76 GLU A CA 1
ATOM 609 C C . GLU A 1 76 ? 5.264 -5.339 5.148 1.00 93.12 76 GLU A C 1
ATOM 611 O O . GLU A 1 76 ? 4.540 -6.235 4.717 1.00 93.12 76 GLU A O 1
ATOM 616 N N . ILE A 1 77 ? 6.021 -4.582 4.360 1.00 91.88 77 ILE A N 1
ATOM 617 C CA . ILE A 1 77 ? 6.097 -4.714 2.911 1.00 91.88 77 ILE A CA 1
ATOM 618 C C . ILE A 1 77 ? 7.523 -5.097 2.556 1.00 91.88 77 ILE A C 1
ATOM 620 O O . ILE A 1 77 ? 8.444 -4.277 2.633 1.00 91.88 77 ILE A O 1
ATOM 624 N N . SER A 1 78 ? 7.699 -6.329 2.111 1.00 91.81 78 SER A N 1
ATOM 625 C CA . SER A 1 78 ? 8.937 -6.765 1.487 1.00 91.81 78 SER A CA 1
ATOM 626 C C . SER A 1 78 ? 8.940 -6.306 0.034 1.00 91.81 78 SER A C 1
ATOM 628 O O . SER A 1 78 ? 7.954 -6.452 -0.688 1.00 91.81 78 SER A O 1
ATOM 630 N N . THR A 1 79 ? 10.050 -5.713 -0.402 1.00 90.44 79 THR A N 1
ATOM 631 C CA . THR A 1 79 ? 10.211 -5.249 -1.785 1.00 90.44 79 THR A CA 1
ATOM 632 C C . THR A 1 79 ? 11.477 -5.827 -2.391 1.00 90.44 79 THR A C 1
ATOM 634 O O . THR A 1 79 ? 12.569 -5.730 -1.817 1.00 90.44 79 THR A O 1
ATOM 637 N N . CYS A 1 80 ? 11.353 -6.370 -3.597 1.00 89.12 80 CYS A N 1
ATOM 638 C CA . CYS A 1 80 ? 12.489 -6.772 -4.406 1.00 89.12 80 CYS A CA 1
ATOM 639 C C . CYS A 1 80 ? 12.479 -6.031 -5.749 1.00 89.12 80 CYS A C 1
ATOM 641 O O . CYS A 1 80 ? 11.423 -5.804 -6.337 1.00 89.12 80 CYS A O 1
ATOM 643 N N . LEU A 1 81 ? 13.655 -5.633 -6.236 1.00 87.19 81 LEU A N 1
ATOM 644 C CA . LEU A 1 81 ? 13.831 -4.951 -7.517 1.00 87.19 81 LEU A CA 1
ATOM 645 C C . LEU A 1 81 ? 15.004 -5.567 -8.293 1.00 87.19 81 LEU A C 1
ATOM 647 O O . LEU A 1 81 ? 16.128 -5.623 -7.798 1.00 87.19 81 LEU A O 1
ATOM 651 N N . ASN A 1 82 ? 14.766 -5.919 -9.553 1.00 83.31 82 ASN A N 1
ATOM 652 C CA . ASN A 1 82 ? 15.757 -6.341 -10.538 1.00 83.31 82 ASN A CA 1
ATOM 653 C C . ASN A 1 82 ? 15.759 -5.382 -11.739 1.00 83.31 82 ASN A C 1
ATOM 655 O O . ASN A 1 82 ? 15.152 -5.628 -12.783 1.00 83.31 82 ASN A O 1
ATOM 659 N N . ARG A 1 83 ? 16.521 -4.288 -11.603 1.00 67.31 83 ARG A N 1
ATOM 660 C CA . ARG A 1 83 ? 16.638 -3.214 -12.612 1.00 67.31 83 ARG A CA 1
ATOM 661 C C . ARG A 1 83 ? 17.314 -3.629 -13.928 1.00 67.31 83 ARG A C 1
ATOM 663 O O . ARG A 1 83 ? 17.317 -2.844 -14.866 1.00 67.31 83 ARG A O 1
ATOM 670 N N . SER A 1 84 ? 17.916 -4.817 -13.992 1.00 64.94 84 SER A N 1
ATOM 671 C CA . SER A 1 84 ? 18.656 -5.311 -15.163 1.00 64.94 84 SER A CA 1
ATOM 672 C C . SER A 1 84 ? 17.867 -6.297 -16.026 1.00 64.94 84 SER A C 1
ATOM 674 O O . SER A 1 84 ? 18.457 -6.962 -16.873 1.00 64.94 84 SER A O 1
ATOM 676 N N . THR A 1 85 ? 16.569 -6.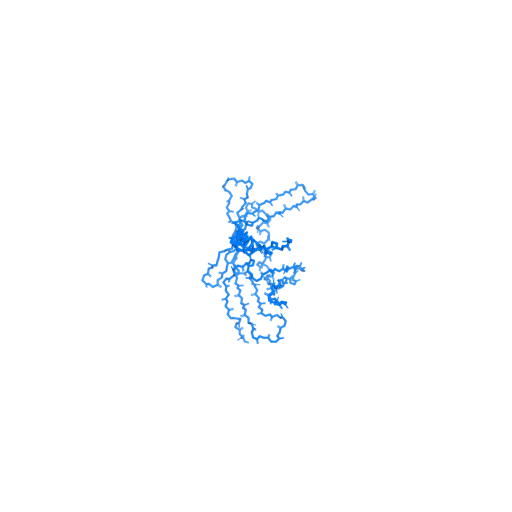470 -15.776 1.00 63.09 85 THR A N 1
ATOM 677 C CA . THR A 1 85 ? 15.748 -7.419 -16.532 1.00 63.09 85 THR A CA 1
ATOM 678 C C . THR A 1 85 ? 15.137 -6.732 -17.752 1.00 63.09 85 THR A C 1
ATOM 680 O O . THR A 1 85 ? 14.645 -5.612 -17.657 1.00 63.09 85 THR A O 1
ATOM 683 N N . GLU A 1 86 ? 15.140 -7.410 -18.905 1.00 66.62 86 GLU A N 1
ATOM 684 C CA . GLU A 1 86 ? 14.376 -6.986 -20.096 1.00 66.62 86 GLU A CA 1
ATOM 685 C C . GLU A 1 86 ? 12.854 -7.188 -19.913 1.00 66.62 86 GLU A C 1
ATOM 687 O O . GLU A 1 86 ? 12.060 -6.862 -20.792 1.00 66.62 86 GLU A O 1
ATOM 692 N N . SER A 1 87 ? 12.443 -7.728 -18.760 1.00 72.44 87 SER A N 1
ATOM 693 C CA . SER A 1 87 ? 11.049 -7.907 -18.366 1.00 72.44 87 SER A CA 1
ATOM 694 C C . SER A 1 87 ? 10.384 -6.568 -18.044 1.00 72.44 87 SER A C 1
ATOM 696 O O . SER A 1 87 ? 10.983 -5.685 -17.428 1.00 72.44 87 SER A O 1
ATOM 698 N N . SER A 1 88 ? 9.102 -6.444 -18.397 1.00 72.25 88 SER A N 1
ATOM 699 C CA . SER A 1 88 ? 8.260 -5.331 -17.950 1.00 72.25 88 SER A CA 1
ATOM 700 C C . SER A 1 88 ? 8.049 -5.344 -16.433 1.00 72.25 88 SER A C 1
ATOM 702 O O . SER A 1 88 ? 7.927 -4.285 -15.827 1.00 72.25 88 SER A O 1
ATOM 704 N N . GLN A 1 89 ? 8.038 -6.525 -15.808 1.00 82.69 89 GLN A N 1
ATOM 705 C CA . GLN A 1 89 ? 8.032 -6.669 -14.353 1.00 82.69 89 GLN A CA 1
ATOM 706 C C . GLN A 1 89 ? 9.474 -6.609 -13.851 1.00 82.69 89 GLN A C 1
ATOM 708 O O . GLN A 1 89 ? 10.235 -7.566 -13.994 1.00 82.69 89 GLN A O 1
ATOM 713 N N . GLN A 1 90 ? 9.841 -5.476 -13.261 1.00 86.62 90 GLN A N 1
ATOM 714 C CA . GLN A 1 90 ? 11.197 -5.218 -12.774 1.00 86.62 90 GLN A CA 1
ATOM 715 C C . GLN A 1 90 ? 11.316 -5.372 -11.265 1.00 86.62 90 GLN A C 1
ATOM 717 O O . GLN A 1 90 ? 12.403 -5.236 -10.711 1.00 86.62 90 GLN A O 1
ATOM 722 N N . GLY A 1 91 ? 10.211 -5.628 -10.584 1.00 89.38 91 GLY A N 1
ATOM 723 C CA . GLY A 1 91 ? 10.199 -5.859 -9.160 1.00 89.38 91 GLY A CA 1
ATOM 724 C C . GLY A 1 91 ? 8.814 -6.195 -8.662 1.00 89.38 91 GLY A C 1
ATOM 725 O O . GLY A 1 91 ? 7.834 -6.185 -9.412 1.00 89.38 91 GLY A O 1
ATOM 726 N N . GLU A 1 92 ? 8.759 -6.487 -7.379 1.00 90.44 92 GLU A N 1
ATOM 727 C CA . GLU A 1 92 ? 7.559 -6.937 -6.706 1.00 90.44 92 GLU A CA 1
ATOM 728 C C . GLU A 1 92 ? 7.563 -6.421 -5.271 1.00 90.44 92 GLU A C 1
ATOM 730 O O . GLU A 1 92 ? 8.603 -6.376 -4.607 1.00 90.44 92 GLU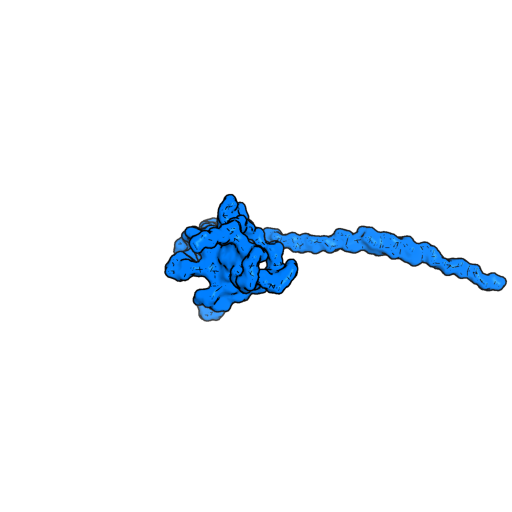 A O 1
ATOM 735 N N . LEU A 1 93 ? 6.388 -6.003 -4.821 1.00 90.69 93 LEU A N 1
ATOM 736 C CA . LEU A 1 93 ? 6.088 -5.710 -3.435 1.00 90.69 93 LEU A CA 1
ATOM 737 C C . LEU A 1 93 ? 5.082 -6.750 -2.964 1.00 90.69 93 LEU A C 1
ATOM 739 O O . LEU A 1 93 ? 4.080 -6.982 -3.642 1.00 90.69 93 LEU A O 1
ATOM 743 N N . HIS A 1 94 ? 5.309 -7.316 -1.792 1.00 90.62 94 HIS A N 1
ATOM 744 C CA . HIS A 1 94 ? 4.339 -8.180 -1.138 1.00 90.62 94 HIS A CA 1
ATOM 745 C C . HIS A 1 94 ? 4.263 -7.839 0.345 1.00 90.62 94 HIS A C 1
ATOM 747 O O . HIS A 1 94 ? 5.228 -7.354 0.943 1.00 90.62 94 HIS A O 1
ATOM 753 N N . PHE A 1 95 ? 3.104 -8.090 0.941 1.00 90.00 95 PHE A N 1
ATOM 754 C CA . PHE A 1 95 ? 2.948 -7.973 2.383 1.00 90.00 95 PHE A CA 1
ATOM 755 C C . PHE A 1 95 ? 3.581 -9.198 3.052 1.00 90.00 95 PHE A C 1
ATOM 757 O O . PHE A 1 95 ? 3.259 -10.332 2.702 1.00 90.00 95 PHE A O 1
ATOM 764 N N . SER A 1 96 ? 4.521 -8.981 3.968 1.00 87.75 96 SER A N 1
ATOM 765 C CA . SER A 1 96 ? 5.197 -10.044 4.725 1.00 87.75 96 SER A CA 1
ATOM 766 C C . SER A 1 96 ? 4.571 -10.274 6.097 1.00 87.75 96 SER A C 1
ATOM 768 O O . SER A 1 96 ? 4.549 -11.406 6.577 1.00 87.75 96 SER A O 1
ATOM 770 N N . ASP A 1 97 ? 4.036 -9.219 6.707 1.00 87.81 97 ASP A N 1
ATOM 771 C CA . ASP A 1 97 ? 3.304 -9.268 7.969 1.00 87.81 97 ASP A CA 1
ATOM 772 C C . ASP A 1 97 ? 2.227 -8.174 7.990 1.00 87.81 97 ASP A C 1
ATOM 774 O O . ASP A 1 97 ? 2.327 -7.148 7.308 1.00 87.81 97 ASP A O 1
ATOM 778 N N . ALA A 1 98 ? 1.179 -8.386 8.778 1.00 90.88 98 ALA A N 1
ATOM 779 C CA . ALA A 1 98 ? 0.065 -7.462 8.901 1.00 90.88 98 ALA A CA 1
ATOM 780 C C . ALA A 1 98 ? -0.523 -7.492 10.315 1.00 90.88 98 ALA A C 1
ATOM 782 O O . ALA A 1 98 ? -1.016 -8.512 10.796 1.00 90.88 98 ALA A O 1
ATOM 783 N N . LYS A 1 99 ? -0.484 -6.339 10.983 1.00 92.19 99 LYS A N 1
ATOM 784 C CA . LYS A 1 99 ? -0.981 -6.127 12.344 1.00 92.19 99 LYS A CA 1
ATOM 785 C C . LYS A 1 99 ? -1.945 -4.951 12.348 1.00 92.19 99 LYS A C 1
ATOM 787 O O . LYS A 1 99 ? -1.538 -3.807 12.542 1.00 92.19 99 LYS A O 1
ATOM 792 N N . ALA A 1 100 ? -3.222 -5.231 12.124 1.00 91.06 100 ALA A N 1
ATOM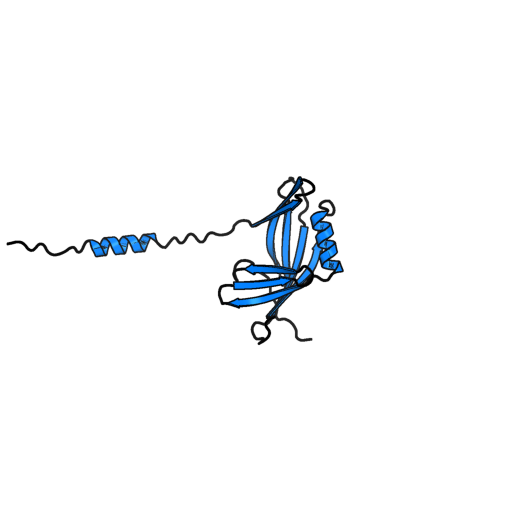 793 C CA . ALA A 1 100 ? -4.276 -4.225 12.185 1.00 91.06 100 ALA A CA 1
ATOM 794 C C . ALA A 1 100 ? -4.953 -4.157 13.563 1.00 91.06 100 ALA A C 1
ATOM 796 O O . ALA A 1 100 ? -5.020 -5.149 14.289 1.00 91.06 100 ALA A O 1
ATOM 797 N N . ASP A 1 101 ? -5.488 -2.983 13.911 1.00 87.81 101 ASP A N 1
ATOM 798 C CA . ASP A 1 101 ? -6.367 -2.835 15.075 1.00 87.81 101 ASP A CA 1
ATOM 799 C C . ASP A 1 101 ? -7.685 -3.577 14.819 1.00 87.81 101 ASP A C 1
ATOM 801 O O . ASP A 1 101 ? -8.435 -3.243 13.902 1.00 87.81 101 ASP A O 1
ATOM 805 N N . ASN A 1 102 ? -7.997 -4.565 15.659 1.00 85.81 102 ASN A N 1
ATOM 806 C CA . ASN A 1 102 ? -9.229 -5.349 15.555 1.00 85.81 102 ASN A CA 1
ATOM 807 C C . ASN A 1 102 ? -10.501 -4.510 15.757 1.00 85.81 102 ASN A C 1
ATOM 809 O O . ASN A 1 102 ? -11.579 -4.932 15.336 1.00 85.81 102 ASN A O 1
ATOM 813 N N . ASN A 1 103 ? -10.396 -3.336 16.386 1.00 88.19 103 ASN A N 1
ATOM 814 C CA . ASN A 1 103 ? -11.520 -2.413 16.532 1.00 88.19 103 ASN A CA 1
ATOM 815 C C . ASN A 1 103 ? -11.794 -1.618 15.248 1.00 88.19 103 ASN A C 1
ATOM 817 O O . ASN A 1 103 ? -12.915 -1.144 15.051 1.00 88.19 103 ASN A O 1
ATOM 821 N N . ASP A 1 104 ? -10.805 -1.492 14.358 1.00 88.38 104 ASP A N 1
ATOM 822 C CA . ASP A 1 104 ? -10.997 -0.926 13.029 1.00 88.38 104 ASP A CA 1
ATOM 823 C C . ASP A 1 104 ? -11.288 -2.040 12.021 1.00 88.38 104 ASP A C 1
ATOM 825 O O . ASP A 1 104 ? -10.396 -2.573 11.361 1.00 88.38 104 ASP A O 1
ATOM 829 N N . LEU A 1 105 ? -12.577 -2.359 11.868 1.00 88.00 105 LEU A N 1
ATOM 830 C CA . LEU A 1 105 ? -13.044 -3.400 10.948 1.00 88.00 105 LEU A CA 1
ATOM 831 C C . LEU A 1 105 ? -12.566 -3.210 9.499 1.00 88.00 105 LEU A C 1
ATOM 833 O O . LEU A 1 105 ? -12.495 -4.181 8.755 1.00 88.00 105 LEU A O 1
ATOM 837 N N . ARG A 1 106 ? -12.246 -1.986 9.061 1.00 89.06 106 ARG A N 1
ATOM 838 C CA . ARG A 1 106 ? -11.769 -1.753 7.687 1.00 89.06 106 ARG A CA 1
ATOM 839 C C . ARG A 1 106 ? -10.337 -2.244 7.543 1.00 89.06 106 ARG A C 1
ATOM 841 O O . ARG A 1 106 ? -10.039 -2.991 6.614 1.00 89.06 106 ARG A O 1
ATOM 848 N N . LEU A 1 107 ? -9.470 -1.838 8.470 1.00 91.06 107 LEU A N 1
ATOM 849 C CA . LEU A 1 107 ? -8.061 -2.215 8.446 1.00 91.06 107 LEU A CA 1
ATOM 850 C C . LEU A 1 107 ? -7.860 -3.684 8.822 1.00 91.06 107 LEU A C 1
ATOM 852 O O . LEU A 1 107 ? -7.002 -4.332 8.230 1.00 91.06 107 LEU A O 1
ATOM 856 N N . SER A 1 108 ? -8.671 -4.241 9.726 1.00 91.50 108 SER A N 1
ATOM 857 C CA . SER A 1 108 ? -8.615 -5.670 10.059 1.00 91.50 108 SER A CA 1
ATOM 858 C C . SER A 1 108 ? -9.114 -6.563 8.919 1.00 91.50 108 SER A C 1
ATOM 860 O O . SER A 1 108 ? -8.474 -7.571 8.610 1.00 91.50 108 SER A O 1
ATOM 862 N N . ASN A 1 109 ? -10.174 -6.166 8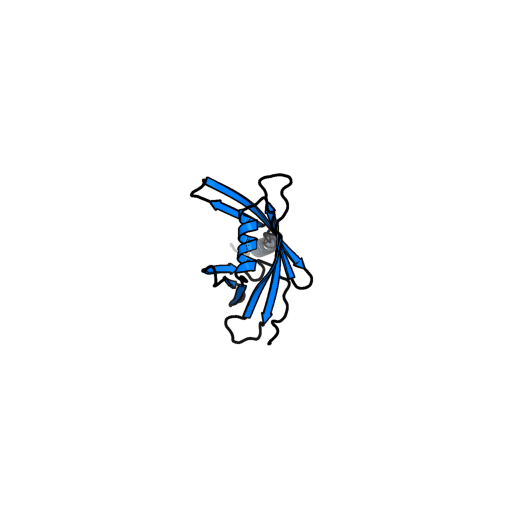.206 1.00 90.62 109 ASN A N 1
ATOM 863 C CA . ASN A 1 109 ? -10.602 -6.867 6.991 1.00 90.62 109 ASN A CA 1
ATOM 864 C C . ASN A 1 109 ? -9.548 -6.767 5.884 1.00 90.62 109 ASN A C 1
ATOM 866 O O . ASN A 1 109 ? -9.252 -7.766 5.235 1.00 90.62 109 ASN A O 1
ATOM 870 N N . PHE A 1 110 ? -8.946 -5.588 5.690 1.00 89.44 110 PHE A N 1
ATOM 871 C CA . PHE A 1 110 ? -7.850 -5.420 4.736 1.00 89.44 110 PHE A CA 1
ATOM 872 C C . PHE A 1 110 ? -6.652 -6.309 5.093 1.00 89.44 110 PHE A C 1
ATOM 874 O O . PHE A 1 110 ? -6.142 -7.017 4.231 1.00 89.44 110 PHE A O 1
ATOM 881 N N . SER A 1 111 ? -6.260 -6.342 6.370 1.00 91.19 111 SER A N 1
ATOM 882 C CA . SER A 1 111 ? -5.205 -7.219 6.888 1.00 91.19 111 SER A CA 1
ATOM 883 C C . SER A 1 111 ? -5.491 -8.697 6.633 1.00 91.19 111 SER A C 1
ATOM 885 O O . SER A 1 111 ? -4.579 -9.445 6.301 1.00 91.19 111 SER A O 1
ATOM 887 N N . SER A 1 112 ? -6.744 -9.124 6.782 1.00 90.12 112 SER A N 1
ATOM 888 C CA . SER A 1 112 ? -7.138 -10.510 6.511 1.00 90.12 112 SER A CA 1
ATOM 889 C C . SER A 1 112 ? -7.043 -10.811 5.015 1.00 90.12 112 SER A C 1
ATOM 891 O O . SER A 1 112 ? -6.422 -11.793 4.619 1.00 90.12 112 SER A O 1
ATOM 893 N N . PHE A 1 113 ? -7.556 -9.906 4.177 1.00 89.00 113 PHE A N 1
ATOM 894 C CA . PHE A 1 113 ? -7.537 -10.043 2.723 1.00 89.00 113 PHE A CA 1
ATOM 895 C C . PHE A 1 113 ? -6.117 -10.177 2.157 1.00 89.00 113 PHE A C 1
ATOM 897 O O . PHE A 1 113 ? -5.860 -11.070 1.353 1.00 89.00 113 PHE A O 1
ATOM 904 N N . ILE A 1 114 ? -5.176 -9.323 2.576 1.00 88.69 114 ILE A N 1
ATOM 905 C CA . ILE A 1 114 ? -3.801 -9.375 2.048 1.00 88.69 114 ILE A CA 1
ATOM 906 C C . ILE A 1 114 ? -3.091 -10.688 2.391 1.00 88.69 114 ILE A C 1
ATOM 908 O O . ILE A 1 114 ? -2.329 -11.187 1.564 1.00 88.69 114 ILE A O 1
ATOM 912 N N . VAL A 1 115 ? -3.363 -11.256 3.571 1.00 84.06 115 VAL A N 1
ATOM 913 C CA . VAL A 1 115 ? -2.785 -12.529 4.017 1.00 84.06 115 VAL A CA 1
ATOM 914 C C . VAL A 1 115 ? -3.434 -13.696 3.278 1.00 84.06 115 VAL A C 1
ATOM 916 O O . VAL A 1 115 ? -2.729 -14.552 2.751 1.00 84.06 115 VAL A O 1
ATOM 919 N N . GLU A 1 116 ? -4.766 -13.724 3.198 1.00 87.94 116 GLU A N 1
ATOM 920 C CA . GLU A 1 116 ? -5.515 -14.803 2.542 1.00 87.94 116 GLU A CA 1
ATOM 921 C C . GLU A 1 116 ? -5.219 -14.901 1.043 1.00 87.94 116 GLU A C 1
ATOM 923 O O . GLU A 1 116 ? -5.140 -16.002 0.497 1.00 87.94 116 GLU A O 1
ATOM 928 N N . HIS A 1 117 ? -5.033 -13.759 0.381 1.00 85.56 117 HIS A N 1
ATOM 929 C CA . HIS A 1 117 ? -4.826 -13.697 -1.063 1.00 85.56 117 HIS A CA 1
ATOM 930 C C . HIS A 1 117 ? -3.361 -13.559 -1.481 1.00 85.56 117 HIS A C 1
ATOM 932 O O . HIS A 1 117 ? -3.091 -13.555 -2.678 1.00 85.56 117 HIS A O 1
ATOM 938 N N . ASN A 1 118 ? -2.423 -13.474 -0.529 1.00 86.25 118 ASN A N 1
ATOM 939 C CA . ASN A 1 118 ? -1.004 -13.223 -0.799 1.00 86.25 118 ASN A CA 1
ATOM 940 C C . ASN A 1 118 ? -0.817 -12.060 -1.795 1.00 86.25 118 ASN A C 1
ATOM 942 O O . ASN A 1 118 ? -0.233 -12.212 -2.874 1.00 86.25 118 ASN A O 1
ATOM 946 N N . LEU A 1 119 ? -1.407 -10.912 -1.448 1.00 86.81 119 LEU A N 1
ATOM 947 C CA . LEU A 1 119 ? -1.512 -9.770 -2.350 1.00 86.81 119 LEU A CA 1
ATOM 948 C C . LEU A 1 119 ? -0.120 -9.267 -2.746 1.00 86.81 119 LEU A C 1
ATOM 950 O O . LEU A 1 119 ? 0.677 -8.869 -1.891 1.00 86.81 119 LEU A O 1
ATOM 954 N N . HIS A 1 120 ? 0.130 -9.218 -4.050 1.00 89.31 120 HIS A N 1
ATOM 955 C CA . HIS A 1 120 ? 1.394 -8.771 -4.616 1.00 89.31 120 HIS A CA 1
ATOM 956 C C . HIS A 1 120 ? 1.175 -7.635 -5.616 1.00 89.31 120 HIS A C 1
ATOM 958 O O . HIS A 1 120 ? 0.169 -7.547 -6.320 1.00 89.31 120 HIS A O 1
ATOM 964 N N . THR A 1 121 ? 2.128 -6.712 -5.650 1.00 91.12 121 THR A N 1
ATOM 965 C CA . THR A 1 121 ? 2.108 -5.539 -6.521 1.00 91.12 121 THR A CA 1
ATOM 966 C C . THR A 1 121 ? 3.373 -5.522 -7.353 1.00 91.12 121 THR A C 1
ATOM 968 O O . THR A 1 121 ? 4.480 -5.518 -6.823 1.00 91.12 121 THR A O 1
ATOM 971 N N . TRP A 1 122 ? 3.224 -5.488 -8.669 1.00 91.88 122 TRP A N 1
ATOM 972 C CA . TRP A 1 122 ? 4.348 -5.373 -9.581 1.00 91.88 122 TRP A CA 1
ATOM 973 C C . TRP A 1 122 ? 4.870 -3.948 -9.615 1.00 91.88 122 TRP A C 1
ATOM 975 O O . TRP A 1 122 ? 4.104 -2.987 -9.711 1.00 91.88 122 TRP A O 1
ATOM 985 N N . TRP A 1 123 ? 6.193 -3.836 -9.602 1.00 90.75 123 TRP A N 1
ATOM 986 C CA . TRP A 1 123 ? 6.903 -2.600 -9.872 1.00 90.75 123 TRP A CA 1
ATOM 987 C C . TRP A 1 123 ? 7.345 -2.576 -11.333 1.00 90.75 123 TRP A C 1
ATOM 989 O O . TRP A 1 123 ? 8.166 -3.388 -11.770 1.00 90.75 123 TRP A O 1
ATOM 999 N N . ILE A 1 124 ? 6.829 -1.608 -12.082 1.00 90.38 124 ILE A N 1
ATOM 1000 C CA . ILE A 1 124 ? 7.104 -1.427 -13.507 1.00 90.38 124 ILE A CA 1
ATOM 1001 C C . ILE A 1 124 ? 7.676 -0.024 -13.698 1.00 90.38 124 ILE A C 1
ATOM 1003 O O . ILE A 1 124 ? 6.981 0.973 -13.503 1.00 90.38 124 ILE A O 1
ATOM 1007 N N . HIS A 1 125 ? 8.944 0.093 -14.085 1.00 88.12 125 HIS A N 1
ATOM 1008 C CA . HIS A 1 125 ? 9.479 1.391 -14.487 1.00 88.12 125 HIS A CA 1
ATOM 1009 C C . HIS A 1 125 ? 8.904 1.793 -15.842 1.00 88.12 125 HIS A C 1
ATOM 1011 O O . HIS A 1 125 ? 8.988 1.033 -16.805 1.00 88.12 125 HIS A O 1
ATOM 1017 N N . LEU A 1 126 ? 8.350 3.002 -15.927 1.00 88.62 126 LEU A N 1
ATOM 1018 C CA . LEU A 1 126 ? 7.836 3.537 -17.186 1.00 88.62 126 LEU A CA 1
ATOM 1019 C C . LEU A 1 126 ? 8.877 4.433 -17.857 1.00 88.62 126 LEU A C 1
ATOM 1021 O O . LEU A 1 126 ? 9.153 4.299 -19.045 1.00 88.62 126 LEU A O 1
ATOM 1025 N N . ASN A 1 127 ? 9.434 5.374 -17.095 1.00 88.31 127 ASN A N 1
ATOM 1026 C CA . ASN A 1 127 ? 10.424 6.347 -17.551 1.00 88.31 127 ASN A CA 1
ATOM 1027 C C . ASN A 1 127 ? 11.128 6.986 -16.334 1.00 88.31 127 ASN A C 1
ATOM 1029 O O . ASN A 1 127 ? 10.679 6.786 -15.202 1.00 88.31 127 ASN A O 1
ATOM 1033 N N . PRO A 1 128 ? 12.178 7.813 -16.519 1.00 87.69 128 PRO A N 1
ATOM 1034 C CA . PRO A 1 128 ? 12.940 8.395 -15.407 1.00 87.69 128 PRO A CA 1
ATOM 1035 C C . PRO A 1 128 ? 12.127 9.175 -14.361 1.00 87.69 128 PRO A C 1
ATOM 1037 O O . PRO A 1 128 ? 12.627 9.416 -13.266 1.00 87.69 128 PRO A O 1
ATOM 1040 N N . GLN A 1 129 ? 10.897 9.583 -14.677 1.00 88.25 129 GLN A N 1
ATOM 1041 C CA . GLN A 1 129 ? 10.020 10.357 -13.801 1.00 88.25 129 GLN A CA 1
ATOM 1042 C C . GLN A 1 129 ? 8.866 9.536 -13.220 1.00 88.25 129 GLN A C 1
ATOM 1044 O O . GLN A 1 129 ? 8.154 10.050 -12.359 1.00 88.25 129 GLN A O 1
ATOM 1049 N N . GLN A 1 130 ? 8.641 8.300 -13.678 1.00 90.44 130 GLN A N 1
ATOM 1050 C CA . GLN A 1 130 ? 7.428 7.546 -13.366 1.00 90.44 130 GLN A CA 1
ATOM 1051 C C . GLN A 1 130 ? 7.684 6.047 -13.207 1.00 90.44 130 GLN A C 1
ATOM 1053 O O . GLN A 1 130 ? 8.303 5.395 -14.051 1.00 90.44 130 GLN A O 1
ATOM 1058 N N . ASN A 1 131 ? 7.096 5.492 -12.153 1.00 89.81 131 ASN A N 1
ATOM 1059 C CA . ASN A 1 131 ? 6.893 4.063 -11.972 1.00 89.81 131 ASN A CA 1
ATOM 1060 C C . ASN A 1 131 ? 5.393 3.769 -11.919 1.00 89.81 131 ASN A C 1
ATOM 1062 O O . ASN A 1 131 ? 4.603 4.584 -11.443 1.00 89.81 131 ASN A O 1
ATOM 1066 N N . LEU A 1 132 ? 5.027 2.589 -12.392 1.00 91.62 132 LEU A N 1
ATOM 1067 C CA . LEU A 1 132 ? 3.713 1.994 -12.268 1.00 91.62 132 LEU A CA 1
ATOM 1068 C C . LEU A 1 132 ? 3.778 0.904 -11.196 1.00 91.62 132 LEU A C 1
ATOM 1070 O O . LEU A 1 132 ? 4.581 -0.023 -11.289 1.00 91.62 132 LEU A O 1
ATOM 1074 N N . LEU A 1 133 ? 2.917 1.032 -10.194 1.00 91.69 133 LEU A N 1
ATOM 1075 C CA . LEU A 1 133 ? 2.591 -0.012 -9.236 1.00 91.69 133 LEU A CA 1
ATOM 1076 C C . LEU A 1 133 ? 1.276 -0.650 -9.680 1.00 91.69 133 LEU A C 1
ATOM 1078 O O . LEU A 1 133 ? 0.255 0.038 -9.776 1.00 91.69 133 LEU A O 1
ATOM 1082 N N . PHE A 1 134 ? 1.318 -1.938 -10.005 1.00 91.81 134 PHE A N 1
ATOM 1083 C CA . PHE A 1 134 ? 0.166 -2.672 -10.523 1.00 91.81 134 PHE A CA 1
ATOM 1084 C C . PHE A 1 134 ? -0.156 -3.877 -9.643 1.00 91.81 134 PHE A C 1
ATOM 1086 O O . PHE A 1 134 ? 0.676 -4.762 -9.473 1.00 91.81 134 PHE A O 1
ATOM 1093 N N . THR A 1 135 ? -1.367 -3.917 -9.099 1.00 89.81 135 THR A N 1
ATOM 1094 C CA . THR A 1 135 ? -1.845 -4.982 -8.212 1.00 89.81 135 THR A CA 1
ATOM 1095 C C . THR A 1 135 ? -2.935 -5.761 -8.940 1.00 89.81 135 THR A C 1
ATOM 1097 O O . THR A 1 135 ? -4.098 -5.350 -8.956 1.00 89.81 135 THR A O 1
ATOM 1100 N N . GLN A 1 136 ? -2.560 -6.868 -9.582 1.00 83.69 136 GLN A N 1
ATOM 1101 C CA . GLN A 1 136 ? -3.447 -7.599 -10.490 1.00 83.69 136 GLN A CA 1
ATOM 1102 C C . GLN A 1 136 ? -4.713 -8.116 -9.791 1.00 83.69 136 GLN A C 1
ATOM 1104 O O . GLN A 1 136 ? -5.804 -7.967 -10.342 1.00 83.69 136 GLN A O 1
ATOM 1109 N N . ASP A 1 137 ? -4.583 -8.651 -8.574 1.00 81.44 137 ASP A N 1
ATOM 1110 C CA . ASP A 1 137 ? -5.676 -9.316 -7.843 1.00 81.44 137 ASP A CA 1
ATOM 1111 C C . ASP A 1 137 ? -6.869 -8.396 -7.553 1.00 81.44 137 ASP A C 1
ATOM 1113 O O . ASP A 1 137 ? -8.012 -8.844 -7.481 1.00 81.44 137 ASP A O 1
ATOM 1117 N N . VAL A 1 138 ? -6.610 -7.095 -7.415 1.00 83.88 138 VAL A N 1
ATOM 1118 C CA . VAL A 1 138 ? -7.633 -6.075 -7.135 1.00 83.88 138 VAL A CA 1
ATOM 1119 C C . VAL A 1 138 ? -7.806 -5.084 -8.287 1.00 83.88 138 VAL A C 1
ATOM 1121 O O . VAL A 1 138 ? -8.524 -4.096 -8.146 1.00 83.88 138 VAL A O 1
ATOM 1124 N N . GLY A 1 139 ? -7.138 -5.316 -9.425 1.00 85.12 139 GLY A N 1
ATOM 1125 C CA . GLY A 1 139 ? -7.111 -4.381 -10.554 1.00 85.12 139 GLY A CA 1
ATOM 1126 C C . GLY A 1 139 ? -6.558 -2.998 -10.187 1.00 85.12 139 GLY A C 1
ATOM 1127 O O . GLY A 1 139 ? -6.950 -1.996 -10.785 1.00 85.12 139 GLY A O 1
ATOM 1128 N N . GLY A 1 140 ? -5.688 -2.931 -9.176 1.00 86.44 140 GLY A N 1
ATOM 1129 C CA . GLY A 1 140 ? -5.136 -1.691 -8.643 1.00 86.44 140 GLY A CA 1
ATOM 1130 C C . GLY A 1 140 ? -4.043 -1.129 -9.545 1.00 86.44 140 GLY A C 1
ATOM 1131 O O . GLY A 1 140 ? -3.155 -1.859 -9.980 1.00 86.44 140 GLY A O 1
ATOM 1132 N N . LEU A 1 141 ? -4.091 0.177 -9.813 1.00 92.00 141 LEU A N 1
ATOM 1133 C CA . LEU A 1 141 ? -3.102 0.866 -10.636 1.00 92.00 141 LEU A CA 1
ATOM 1134 C C . LEU A 1 141 ? -2.721 2.207 -10.008 1.00 92.00 141 LEU A C 1
ATOM 1136 O O . LEU A 1 141 ? -3.582 3.057 -9.782 1.00 92.00 141 LEU A O 1
ATOM 1140 N N . LEU A 1 142 ? -1.425 2.414 -9.777 1.00 90.12 142 LEU A N 1
ATOM 1141 C CA . LEU A 1 142 ? -0.882 3.668 -9.262 1.00 90.12 142 LEU A CA 1
ATOM 1142 C C . LEU A 1 142 ? 0.359 4.082 -10.055 1.00 90.12 142 LEU A C 1
ATOM 1144 O O . LEU A 1 142 ? 1.361 3.372 -10.077 1.00 90.12 142 LEU A O 1
ATOM 1148 N N . ILE A 1 143 ? 0.306 5.260 -10.679 1.00 91.12 143 ILE A N 1
ATOM 1149 C CA . ILE A 1 143 ? 1.475 5.894 -11.296 1.00 91.12 143 ILE A CA 1
ATOM 1150 C C . ILE A 1 143 ? 2.059 6.877 -10.296 1.00 91.12 143 ILE A C 1
ATOM 1152 O O . ILE A 1 143 ? 1.360 7.751 -9.785 1.00 91.12 143 ILE A O 1
ATOM 1156 N N . THR A 1 144 ? 3.350 6.741 -10.033 1.00 87.12 144 THR A N 1
ATOM 1157 C CA . THR A 1 144 ? 4.026 7.497 -8.991 1.00 87.12 144 THR A CA 1
ATOM 1158 C C . THR A 1 144 ? 5.416 7.943 -9.420 1.00 87.12 144 THR A C 1
ATOM 1160 O O . THR A 1 144 ? 6.092 7.263 -10.194 1.00 87.12 144 THR A O 1
ATOM 1163 N N . ALA A 1 145 ? 5.868 9.084 -8.903 1.00 85.62 145 ALA A N 1
ATOM 1164 C CA . ALA A 1 145 ? 7.256 9.496 -9.063 1.00 85.62 145 ALA A CA 1
ATOM 1165 C C . ALA A 1 145 ? 8.193 8.520 -8.317 1.00 85.62 145 ALA A C 1
ATOM 1167 O O . ALA A 1 145 ? 7.813 8.007 -7.260 1.00 85.62 145 ALA A O 1
ATOM 1168 N N . PRO A 1 146 ? 9.432 8.288 -8.795 1.00 79.94 146 PRO A N 1
ATOM 1169 C CA . PRO A 1 146 ? 10.399 7.423 -8.118 1.00 79.94 146 PRO A CA 1
ATOM 1170 C C . PRO A 1 146 ? 10.699 7.800 -6.668 1.00 79.94 146 PRO A C 1
ATOM 1172 O O . PRO A 1 146 ? 11.070 6.933 -5.888 1.00 79.94 146 PRO A O 1
ATOM 1175 N N . SER A 1 147 ? 10.531 9.073 -6.309 1.00 79.88 147 SER A N 1
ATOM 1176 C CA . SER A 1 147 ? 10.771 9.596 -4.963 1.00 79.88 147 SER A CA 1
ATOM 1177 C C . SER A 1 147 ? 9.515 9.692 -4.095 1.00 79.88 147 SER A C 1
ATOM 1179 O O . SER A 1 147 ? 9.603 10.210 -2.988 1.00 79.88 147 SER A O 1
ATOM 1181 N N . ALA A 1 148 ? 8.342 9.275 -4.582 1.00 76.94 148 ALA A N 1
ATOM 1182 C CA . ALA A 1 148 ? 7.104 9.424 -3.815 1.00 76.94 148 ALA A CA 1
ATOM 1183 C C . ALA A 1 148 ? 7.071 8.526 -2.572 1.00 76.94 148 ALA A C 1
ATOM 1185 O O . ALA A 1 148 ? 6.475 8.893 -1.565 1.00 76.94 148 ALA A O 1
ATOM 1186 N N . PHE A 1 149 ? 7.725 7.365 -2.648 1.00 74.56 149 PHE A N 1
ATOM 1187 C CA . PHE A 1 149 ? 7.818 6.407 -1.558 1.00 74.56 149 PHE A CA 1
ATOM 1188 C C . PHE A 1 149 ? 9.244 5.880 -1.451 1.00 74.56 149 PHE A C 1
ATOM 1190 O O . PHE A 1 149 ? 9.852 5.488 -2.450 1.00 74.56 149 PHE A O 1
ATOM 1197 N N . THR A 1 150 ? 9.760 5.837 -0.228 1.00 77.62 150 THR A N 1
ATOM 1198 C CA . THR A 1 150 ? 11.064 5.248 0.071 1.00 77.62 150 THR A CA 1
ATOM 1199 C C . THR A 1 150 ? 10.840 3.846 0.613 1.00 77.62 150 THR A C 1
ATOM 1201 O O . THR A 1 150 ? 10.438 3.686 1.763 1.00 77.62 150 THR A O 1
ATOM 1204 N N . PHE A 1 151 ? 11.097 2.838 -0.218 1.00 80.88 151 PHE A N 1
ATOM 1205 C CA . PHE A 1 151 ? 11.048 1.438 0.190 1.00 80.88 151 PHE A CA 1
ATOM 1206 C C . PHE A 1 151 ? 12.455 0.911 0.477 1.00 80.88 151 PHE A C 1
ATOM 1208 O O . PHE A 1 151 ? 13.402 1.199 -0.262 1.00 80.88 151 PHE A O 1
ATOM 1215 N N . SER A 1 152 ? 12.588 0.095 1.519 1.00 81.94 152 SER A N 1
ATOM 1216 C CA . SER A 1 152 ? 13.708 -0.837 1.637 1.00 81.94 152 SER A CA 1
ATOM 1217 C C . SER A 1 152 ? 13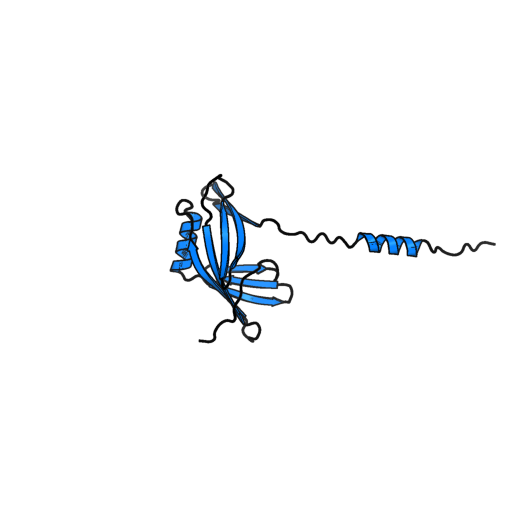.584 -1.879 0.535 1.00 81.94 152 SER A C 1
ATOM 1219 O O . SER A 1 152 ? 12.535 -2.499 0.389 1.00 81.94 152 SER A O 1
ATOM 1221 N N . THR A 1 153 ? 14.638 -2.051 -0.262 1.00 83.44 153 THR A N 1
ATOM 1222 C CA . THR A 1 153 ? 14.613 -2.950 -1.424 1.00 83.44 153 THR A CA 1
ATOM 1223 C C . THR A 1 153 ? 15.784 -3.918 -1.396 1.00 83.44 153 THR A C 1
ATOM 1225 O O . THR A 1 153 ? 16.888 -3.576 -0.968 1.00 83.44 153 THR A O 1
ATOM 1228 N N . THR A 1 154 ? 15.539 -5.132 -1.876 1.00 85.81 154 THR A N 1
ATOM 1229 C CA . THR A 1 154 ? 16.557 -6.166 -2.097 1.00 85.81 154 THR A CA 1
ATOM 1230 C C . THR A 1 154 ? 16.565 -6.601 -3.567 1.00 85.81 154 THR A C 1
ATOM 1232 O O . THR A 1 154 ? 15.682 -6.224 -4.336 1.00 85.81 154 THR A O 1
ATOM 1235 N N . SER A 1 155 ? 17.563 -7.373 -4.000 1.00 84.81 155 SER A N 1
ATOM 1236 C CA . SER A 1 155 ? 17.522 -8.029 -5.316 1.00 84.81 155 SER A CA 1
ATOM 1237 C C . SER A 1 155 ? 16.503 -9.166 -5.297 1.00 84.81 155 SER A C 1
ATOM 1239 O O . SER A 1 155 ? 16.536 -9.971 -4.362 1.00 84.81 155 SER A O 1
ATOM 1241 N N . CYS A 1 156 ? 15.661 -9.299 -6.326 1.00 82.00 156 CYS A N 1
ATOM 1242 C CA . CYS A 1 156 ? 14.790 -10.473 -6.414 1.00 82.00 156 CYS A CA 1
ATOM 1243 C C . CYS A 1 156 ? 15.671 -11.705 -6.656 1.00 82.00 156 CYS A C 1
ATOM 1245 O O . CYS A 1 156 ? 16.425 -11.747 -7.634 1.00 82.00 156 CYS A O 1
ATOM 1247 N N . GLN A 1 157 ? 15.611 -12.686 -5.753 1.00 67.44 157 GLN A N 1
ATOM 1248 C CA . GLN A 1 157 ? 16.330 -13.943 -5.935 1.00 67.44 157 GLN A CA 1
ATOM 1249 C C . GLN A 1 157 ? 15.727 -14.693 -7.127 1.00 67.44 157 GLN A C 1
ATOM 1251 O O . GLN A 1 157 ? 14.513 -14.859 -7.213 1.00 67.44 157 GLN A O 1
ATOM 1256 N N . GLN A 1 158 ? 16.578 -15.129 -8.057 1.00 54.00 158 GLN A N 1
ATOM 1257 C CA . GLN A 1 158 ? 16.196 -16.149 -9.028 1.00 54.00 158 GLN A CA 1
ATOM 1258 C C . GLN A 1 158 ? 16.164 -17.474 -8.266 1.00 54.00 158 GLN A C 1
ATOM 1260 O O . GLN A 1 158 ? 17.222 -17.961 -7.866 1.00 54.00 158 GLN A O 1
ATOM 1265 N N . ASN A 1 159 ? 14.966 -17.992 -7.994 1.00 42.31 159 ASN A N 1
ATOM 1266 C CA . ASN A 1 159 ? 14.811 -19.390 -7.592 1.00 42.31 159 ASN A CA 1
ATOM 1267 C C . ASN A 1 159 ? 15.153 -20.315 -8.761 1.00 42.31 159 ASN A C 1
ATOM 1269 O O . ASN A 1 159 ? 14.768 -19.973 -9.904 1.00 42.31 159 ASN A O 1
#

Secondary structure (DSSP, 8-state):
-------SHHHHHHHHHHHHS----------EEEEEEETTTTEEEEEEEEEEE-SSEEEEEEEESSSTTPPPEEEEEEEEE-TT-SSS--EEEEEEEEE--TT-HHHHHHHHHHHHHT-EEEEEEEETTEEEEEEGGGTEEEEE-TTS-----BPPP--

Foldseek 3Di:
DDDDDDDPPVVVVVVVVVVPPPPPPPPDCPWDKDWDADPVVRDIWIWTWDWDEDPQWIWTWTHTDPDDDDDIKIWTKGKEAQPPDPDQQGIKIWTPATGDDPVPPVRVVVRVVSVVVRWMWTWGDDDQQWIWTATPVVRDIDIHGPPPDDIRYHHDDDD

pLDDT: mean 79.44, std 15.72, range [33.34, 94.5]

Radius of gyration: 23.98 Å; chains: 1; bounding box: 49×86×52 Å

Sequence (159 aa):
MKCQNANNYAFYILAISSLFFSFLAHAHIEHTVIAYYDLNAGRNAHYQLILSPQHKDTALTLIPLEHNNQVPSVFEISTCLNRSTESSQQGELHFSDAKADNNDLRLSNFSSFIVEHNLHTWWIHLNPQQNLLFTQDVGGLLITAPSAFTFSTTSCQQN